Protein AF-G5EJL0-F1 (afdb_monomer_lite)

Radius of gyration: 14.95 Å; chains: 1; bounding box: 37×36×38 Å

Sequence (95 aa):
LWPSNYSNPTKPSNCNGSKFEANKLSPEMRTKLKKSWPDVESGNDTKFWAGEWNKHGKCSEQTLNQMQYFERSFAMWKSYNITEILKNASIVPHP

pLDDT: mean 96.54, std 3.16, range [76.56, 98.69]

Organism: NCBI:txid166019

Foldseek 3Di:
DADDPVPDPQPDWQDDADADDPVVEDPVLVVLCCVQPADPPPRPRSVVLRRCCRTGVRVCCVPAPSHRSSVVSSVVSVVDPPQVVCVVVVRHDDD

Structure (mmCIF, N/CA/C/O backbone):
data_AF-G5EJL0-F1
#
_entry.id   AF-G5EJL0-F1
#
loop_
_atom_site.group_PDB
_atom_site.id
_atom_site.type_symbol
_atom_site.label_atom_id
_atom_site.label_alt_id
_atom_site.label_comp_id
_atom_site.label_asym_id
_atom_site.label_entity_id
_atom_site.label_seq_id
_atom_site.pdbx_PDB_ins_code
_atom_site.Cartn_x
_atom_site.Cartn_y
_atom_site.Cartn_z
_atom_site.occupancy
_atom_site.B_iso_or_equiv
_atom_site.auth_seq_id
_atom_site.auth_comp_id
_atom_site.auth_asym_id
_atom_site.auth_atom_id
_atom_site.pdbx_PDB_model_num
ATOM 1 N N . LEU A 1 1 ? -0.679 3.819 -0.808 1.00 94.81 1 LEU A N 1
ATOM 2 C CA . LEU A 1 1 ? -1.679 4.800 -1.284 1.00 94.81 1 LEU A CA 1
ATOM 3 C C . LEU A 1 1 ? -1.738 5.921 -0.267 1.00 94.81 1 LEU A C 1
ATOM 5 O O . LEU A 1 1 ? -2.111 5.664 0.866 1.00 94.81 1 LEU A O 1
ATOM 9 N N . TRP A 1 2 ? -1.347 7.138 -0.623 1.00 96.56 2 TRP A N 1
ATOM 10 C CA . TRP A 1 2 ? -1.315 8.241 0.338 1.00 96.56 2 TRP A CA 1
ATOM 11 C C . TRP A 1 2 ? -2.353 9.290 -0.059 1.00 96.56 2 TRP A C 1
ATOM 13 O O . TRP A 1 2 ? -2.249 9.839 -1.157 1.00 96.56 2 TRP A O 1
ATOM 23 N N . PRO A 1 3 ? -3.368 9.559 0.783 1.00 95.81 3 PRO A N 1
ATOM 24 C CA . PRO A 1 3 ? -4.242 10.707 0.581 1.00 95.81 3 PRO A CA 1
ATOM 25 C C . PRO A 1 3 ? -3.412 11.993 0.534 1.00 95.81 3 PRO A C 1
ATOM 27 O O . PRO A 1 3 ? -2.423 12.116 1.255 1.00 95.81 3 PRO A O 1
ATOM 30 N N . SER A 1 4 ? -3.816 12.948 -0.301 1.00 94.06 4 SER A N 1
ATOM 31 C CA . SER A 1 4 ? -3.112 14.220 -0.473 1.00 94.06 4 SER A CA 1
ATOM 32 C C . SER A 1 4 ? -4.080 15.389 -0.359 1.00 94.06 4 SER A C 1
ATOM 34 O O . SER A 1 4 ? -5.222 15.296 -0.803 1.00 94.06 4 SER A O 1
ATOM 36 N N . ASN A 1 5 ? -3.611 16.494 0.220 1.00 91.06 5 ASN A N 1
ATOM 37 C CA . ASN A 1 5 ? -4.298 17.784 0.172 1.00 91.06 5 ASN A CA 1
ATOM 38 C C . ASN A 1 5 ? -3.701 18.743 -0.875 1.00 91.06 5 ASN A C 1
ATOM 40 O O . ASN A 1 5 ? -4.003 19.931 -0.825 1.00 91.06 5 ASN A O 1
ATOM 44 N N . TYR A 1 6 ? -2.847 18.246 -1.780 1.00 90.19 6 TYR A N 1
ATOM 45 C CA . TYR A 1 6 ? -2.093 18.978 -2.812 1.00 90.19 6 TYR A CA 1
ATOM 46 C C . TYR A 1 6 ? -1.065 20.002 -2.306 1.00 90.19 6 TYR A C 1
ATOM 48 O O . TYR A 1 6 ? -0.028 20.179 -2.938 1.00 90.19 6 TYR A O 1
ATOM 56 N N . SER A 1 7 ? -1.300 20.644 -1.164 1.00 91.62 7 SER A N 1
ATOM 57 C CA . SER A 1 7 ? -0.456 21.727 -0.651 1.00 91.62 7 SER A CA 1
ATOM 58 C C . SER A 1 7 ? 0.833 21.251 0.020 1.00 91.62 7 SER A C 1
ATOM 60 O O . SER A 1 7 ? 1.789 22.016 0.114 1.00 91.62 7 SER A O 1
ATOM 62 N N . ASN A 1 8 ? 0.877 20.017 0.532 1.00 90.69 8 ASN A N 1
ATOM 63 C CA . ASN A 1 8 ? 2.083 19.460 1.143 1.00 90.69 8 ASN A CA 1
ATOM 64 C C . ASN A 1 8 ? 2.238 17.969 0.788 1.00 90.69 8 ASN A C 1
ATOM 66 O O . ASN A 1 8 ? 1.325 17.185 1.048 1.00 90.69 8 ASN A O 1
ATOM 70 N N . PRO A 1 9 ? 3.405 17.544 0.265 1.00 87.44 9 PRO A N 1
ATOM 71 C CA . PRO A 1 9 ? 3.610 16.182 -0.235 1.00 87.44 9 PRO A CA 1
ATOM 72 C C . PRO A 1 9 ? 3.541 15.102 0.854 1.00 87.44 9 PRO A C 1
ATOM 74 O O . PRO A 1 9 ? 3.353 13.928 0.556 1.00 87.44 9 PRO A O 1
ATOM 77 N N . THR A 1 10 ? 3.683 15.484 2.124 1.00 89.88 10 THR A N 1
ATOM 78 C CA . THR A 1 10 ? 3.637 14.572 3.278 1.00 89.88 10 THR A CA 1
ATOM 79 C C . THR A 1 10 ? 2.301 14.609 4.023 1.00 89.88 10 THR A C 1
ATOM 81 O O . THR A 1 10 ? 2.163 13.974 5.080 1.00 89.88 10 THR A O 1
ATOM 84 N N . LYS A 1 11 ? 1.320 15.374 3.520 1.00 93.19 11 LYS A N 1
ATOM 85 C CA . LYS A 1 11 ? 0.030 15.585 4.177 1.00 93.19 11 LYS A CA 1
ATOM 86 C C . LYS A 1 11 ? 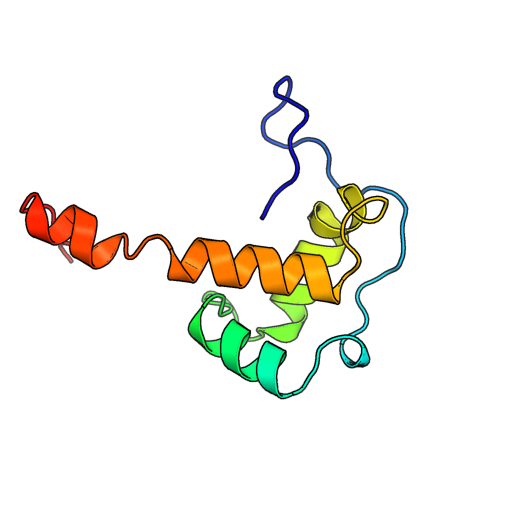-1.168 15.251 3.275 1.00 93.19 11 LYS A C 1
ATOM 88 O O . LYS A 1 11 ? -1.129 15.503 2.072 1.00 93.19 11 LYS A O 1
ATOM 93 N N . PRO A 1 12 ? -2.270 14.779 3.888 1.00 95.75 12 PRO A N 1
ATOM 94 C CA . PRO A 1 12 ? -2.413 14.454 5.314 1.00 95.75 12 PRO A CA 1
ATOM 95 C C . PRO A 1 12 ? -1.676 13.162 5.734 1.00 95.75 12 PRO A C 1
ATOM 97 O O . PRO A 1 12 ? -1.446 12.254 4.942 1.00 95.75 12 PRO A O 1
ATOM 100 N N . SER A 1 13 ? -1.276 13.098 7.006 1.00 96.62 13 SER A N 1
ATOM 101 C CA . SER A 1 13 ? -0.631 11.933 7.630 1.00 96.62 13 SER A CA 1
ATOM 102 C C . SER A 1 13 ? -0.885 11.922 9.137 1.00 96.62 13 SER A C 1
ATOM 104 O O . SER A 1 13 ? -1.072 12.983 9.736 1.00 96.62 13 SER A O 1
ATOM 106 N N . ASN A 1 14 ? -0.862 10.734 9.747 1.00 97.25 14 ASN A N 1
ATOM 107 C CA . ASN A 1 14 ? -1.126 10.488 11.170 1.00 97.25 14 ASN A CA 1
ATOM 108 C C . ASN A 1 14 ? -2.498 11.000 11.644 1.00 97.25 14 ASN A C 1
ATOM 110 O O . ASN A 1 14 ? -2.628 11.501 12.758 1.00 97.25 14 ASN A O 1
ATOM 114 N N . CYS A 1 15 ? -3.527 10.885 10.804 1.00 97.31 15 CYS A N 1
ATOM 115 C CA . CYS A 1 15 ? -4.881 11.307 11.156 1.00 97.31 15 CYS A CA 1
ATOM 116 C C . CYS A 1 15 ? -5.480 10.458 12.291 1.00 97.31 15 CYS A C 1
ATOM 118 O O . CYS A 1 15 ? -5.120 9.288 12.487 1.00 97.31 15 CYS A O 1
ATOM 120 N N . ASN A 1 16 ? -6.433 11.039 13.021 1.00 97.69 16 ASN A N 1
ATOM 121 C CA . ASN A 1 16 ? -7.266 10.294 13.965 1.00 97.69 16 ASN A CA 1
ATOM 122 C C . ASN A 1 16 ? -8.138 9.280 13.211 1.00 97.69 16 ASN A C 1
ATOM 124 O O . ASN A 1 16 ? -8.543 9.543 12.083 1.00 97.69 16 ASN A O 1
ATOM 128 N N . GLY A 1 17 ? -8.393 8.124 13.826 1.00 96.44 17 GLY A N 1
ATOM 129 C CA . GLY A 1 17 ? -9.136 7.027 13.201 1.00 96.44 17 GLY A CA 1
ATOM 130 C C . GLY A 1 17 ? -8.799 5.658 13.794 1.00 96.44 17 GLY A C 1
ATOM 131 O O . GLY A 1 17 ? -7.924 5.554 14.668 1.00 96.44 17 GLY A O 1
ATOM 132 N N . SER A 1 18 ? -9.457 4.611 13.300 1.00 97.88 18 SER A N 1
ATOM 133 C CA . SER A 1 18 ? -9.292 3.235 13.781 1.00 97.88 18 SER A CA 1
ATOM 134 C C . SER A 1 18 ? -7.899 2.708 13.465 1.00 97.88 18 SER A C 1
ATOM 136 O O . SER A 1 18 ? -7.421 2.798 12.333 1.00 97.88 18 SER A O 1
ATOM 138 N N . LYS A 1 19 ? -7.231 2.113 14.457 1.00 98.25 19 LYS A N 1
ATOM 139 C CA . LYS A 1 19 ? -5.933 1.460 14.235 1.00 98.25 19 LYS A CA 1
ATOM 140 C C . LYS A 1 19 ? -6.071 0.275 13.281 1.00 98.25 19 LYS A C 1
ATOM 142 O O . LYS A 1 19 ? -7.150 -0.288 13.125 1.00 98.25 19 LYS A O 1
ATOM 147 N N . PHE A 1 20 ? -4.952 -0.099 12.667 1.00 98.56 20 PHE A N 1
ATOM 148 C CA . PHE A 1 20 ? -4.891 -1.279 11.815 1.00 98.56 20 PHE A CA 1
ATOM 149 C C . PHE A 1 20 ? -5.313 -2.532 12.583 1.00 98.56 20 PHE A C 1
ATOM 151 O O . PHE A 1 20 ? -4.788 -2.823 13.658 1.00 98.56 20 PHE A O 1
ATOM 158 N N . GLU A 1 21 ? -6.194 -3.307 11.971 1.00 98.44 21 GLU A N 1
ATOM 159 C CA . GLU A 1 21 ? -6.716 -4.559 12.496 1.00 98.44 21 GLU A CA 1
ATOM 160 C C . GLU A 1 21 ? -6.556 -5.649 11.439 1.00 98.44 21 GLU A C 1
ATOM 162 O O . GLU A 1 21 ? -7.262 -5.674 10.431 1.00 98.44 21 GLU A O 1
ATOM 167 N N . ALA A 1 22 ? -5.606 -6.564 11.634 1.00 96.81 22 ALA A N 1
ATOM 168 C CA . ALA A 1 22 ? -5.275 -7.555 10.614 1.00 96.81 22 ALA A CA 1
ATOM 169 C C . ALA A 1 22 ? -6.493 -8.420 10.229 1.00 96.81 22 ALA A C 1
ATOM 171 O O . ALA A 1 22 ? -6.702 -8.724 9.057 1.00 96.81 22 ALA A O 1
ATOM 172 N N . ASN A 1 23 ? -7.314 -8.809 11.205 1.00 96.62 23 ASN A N 1
ATOM 173 C CA . ASN A 1 23 ? -8.551 -9.579 11.022 1.00 96.62 23 ASN A CA 1
ATOM 174 C C . ASN A 1 23 ? -9.586 -8.898 10.106 1.00 96.62 23 ASN A C 1
ATOM 176 O O . ASN A 1 23 ? -10.417 -9.604 9.546 1.00 96.62 23 ASN A O 1
ATOM 180 N N . LYS A 1 24 ? -9.518 -7.575 9.891 1.00 96.81 24 LYS A N 1
ATOM 181 C CA . LYS A 1 24 ? -10.366 -6.874 8.909 1.00 96.81 24 LYS A CA 1
ATOM 182 C C . LYS A 1 24 ? -9.944 -7.110 7.454 1.00 96.81 24 LYS A C 1
ATOM 184 O O . LYS A 1 24 ? -10.687 -6.752 6.548 1.00 96.81 24 LYS A O 1
ATOM 189 N N . LEU A 1 25 ? -8.771 -7.702 7.215 1.00 97.62 25 LEU A N 1
ATOM 190 C CA . LEU A 1 25 ? -8.353 -8.147 5.886 1.00 97.62 25 LEU A CA 1
ATOM 191 C C . LEU A 1 25 ? -8.716 -9.611 5.674 1.00 97.62 25 LEU A C 1
ATOM 193 O O . LEU A 1 25 ? -8.244 -10.485 6.413 1.00 97.62 25 LEU A O 1
ATOM 197 N N . SER A 1 26 ? -9.479 -9.874 4.612 1.00 98.12 26 SER A N 1
ATOM 198 C CA . SER A 1 26 ? -9.795 -11.239 4.202 1.00 98.12 26 SER A CA 1
ATOM 199 C C . SER A 1 26 ? -8.517 -12.025 3.858 1.00 98.12 26 SER A C 1
ATOM 201 O O . SER A 1 26 ? -7.515 -11.434 3.431 1.00 98.12 26 SER A O 1
ATOM 203 N N . PRO A 1 27 ? -8.522 -13.363 4.005 1.00 97.94 27 PRO A N 1
ATOM 204 C CA . PRO A 1 27 ? -7.394 -14.200 3.594 1.00 97.94 27 PRO A CA 1
ATOM 205 C C . PRO A 1 27 ? -6.984 -13.971 2.133 1.00 97.94 27 PRO A C 1
ATOM 207 O O . PRO A 1 27 ? -5.796 -13.871 1.829 1.00 97.94 27 PRO A O 1
ATOM 210 N N . GLU A 1 28 ? -7.960 -13.805 1.238 1.00 98.31 28 GLU A N 1
ATOM 211 C CA . GLU A 1 28 ? -7.718 -13.513 -0.176 1.00 98.31 28 GLU A CA 1
ATOM 212 C C . GLU A 1 28 ? -7.006 -12.167 -0.372 1.00 98.31 28 GLU A C 1
ATOM 214 O O . GLU A 1 28 ? -6.043 -12.074 -1.137 1.00 98.31 28 GLU A O 1
ATOM 219 N N . MET A 1 29 ? -7.432 -11.126 0.353 1.00 98.44 29 MET A N 1
ATOM 220 C CA . MET A 1 29 ? -6.802 -9.810 0.269 1.00 98.44 29 MET A CA 1
ATOM 221 C C . MET A 1 29 ? -5.362 -9.852 0.773 1.00 98.44 29 MET A C 1
ATOM 223 O O . MET A 1 29 ? -4.474 -9.282 0.146 1.00 98.44 29 MET A O 1
ATOM 227 N N . ARG A 1 30 ? -5.083 -10.592 1.849 1.00 98.12 30 ARG A N 1
ATOM 228 C CA . ARG A 1 30 ? -3.707 -10.784 2.333 1.00 98.12 30 ARG A CA 1
ATOM 229 C C . ARG A 1 30 ? -2.829 -11.452 1.278 1.00 98.12 30 ARG A C 1
ATOM 231 O O . ARG A 1 30 ? -1.715 -10.994 1.057 1.00 98.12 30 ARG A O 1
ATOM 238 N N . THR A 1 31 ? -3.323 -12.481 0.591 1.00 98.06 31 THR A N 1
ATOM 239 C CA . THR A 1 31 ? -2.587 -13.134 -0.506 1.00 98.06 31 THR A CA 1
ATOM 240 C C . THR A 1 31 ? -2.309 -12.170 -1.659 1.00 98.06 31 THR A C 1
ATOM 242 O O . THR A 1 31 ? -1.189 -12.128 -2.165 1.00 98.06 31 THR A O 1
ATOM 245 N N . LYS A 1 32 ? -3.294 -11.348 -2.043 1.00 98.44 32 LYS A N 1
ATOM 246 C CA . LYS A 1 32 ? -3.119 -10.290 -3.050 1.00 98.44 32 LYS A CA 1
ATOM 247 C C . LYS A 1 32 ? -2.031 -9.293 -2.628 1.00 98.44 32 LYS A C 1
ATOM 249 O O . LYS A 1 32 ? -1.118 -9.040 -3.410 1.00 98.44 32 LYS A O 1
ATOM 254 N N . LEU A 1 33 ? -2.082 -8.801 -1.387 1.00 98.25 33 LEU A N 1
ATOM 255 C CA . LEU A 1 33 ? -1.119 -7.832 -0.855 1.00 98.25 33 LEU A CA 1
ATOM 256 C C . LEU A 1 33 ? 0.299 -8.389 -0.732 1.00 98.25 33 LEU A C 1
ATOM 258 O O . LEU A 1 33 ? 1.234 -7.669 -1.055 1.00 98.25 33 LEU A O 1
ATOM 262 N N . LYS A 1 34 ? 0.482 -9.659 -0.350 1.00 98.00 34 LYS A N 1
ATOM 263 C CA . LYS A 1 34 ? 1.817 -10.292 -0.318 1.00 98.00 34 LYS A CA 1
ATOM 264 C C . LYS A 1 34 ? 2.544 -10.203 -1.660 1.00 98.00 34 LYS A C 1
ATOM 266 O O . LYS A 1 34 ? 3.761 -10.099 -1.698 1.00 98.00 34 LYS A O 1
ATOM 271 N N . LYS A 1 35 ? 1.800 -10.253 -2.768 1.00 97.12 35 LYS A N 1
ATOM 272 C CA . LYS A 1 35 ? 2.364 -10.114 -4.114 1.00 97.12 35 LYS A CA 1
ATOM 273 C C . LYS A 1 35 ? 2.492 -8.654 -4.541 1.00 97.12 35 LYS A C 1
ATOM 275 O O . LYS A 1 35 ? 3.499 -8.277 -5.126 1.00 97.12 35 LYS A O 1
ATOM 280 N N . SER A 1 36 ? 1.452 -7.856 -4.317 1.00 97.50 36 SER A N 1
ATOM 281 C CA . SER A 1 36 ? 1.377 -6.497 -4.862 1.00 97.50 36 SER A CA 1
ATOM 282 C C . SER A 1 36 ? 2.068 -5.441 -4.010 1.00 97.50 36 SER A C 1
ATOM 284 O O . SER A 1 36 ? 2.358 -4.356 -4.502 1.00 97.50 36 SER A O 1
ATOM 286 N N . TRP A 1 37 ? 2.238 -5.702 -2.717 1.00 97.94 37 TRP A N 1
ATOM 287 C CA . TRP A 1 37 ? 2.721 -4.726 -1.750 1.00 97.94 37 TRP A CA 1
ATOM 288 C C . TRP A 1 37 ? 3.513 -5.384 -0.598 1.00 97.94 37 TRP A C 1
ATOM 290 O O . TRP A 1 37 ? 3.125 -5.243 0.565 1.00 97.94 37 TRP A O 1
ATOM 300 N N . PRO A 1 38 ? 4.590 -6.135 -0.906 1.00 98.19 38 PRO A N 1
ATOM 301 C CA . PRO A 1 38 ? 5.436 -6.760 0.108 1.00 98.19 38 PRO A CA 1
ATOM 302 C C . PRO A 1 38 ? 6.272 -5.727 0.877 1.00 98.19 38 PRO A C 1
ATOM 304 O O . PRO A 1 38 ? 6.574 -4.647 0.362 1.00 98.19 38 PRO A O 1
ATOM 307 N N . ASP A 1 39 ? 6.690 -6.088 2.086 1.00 98.31 39 ASP A N 1
ATOM 308 C CA . ASP A 1 39 ? 7.795 -5.424 2.773 1.00 98.31 39 ASP A CA 1
ATOM 309 C C . ASP A 1 39 ? 9.129 -5.906 2.189 1.00 98.31 39 ASP A C 1
ATOM 311 O O . ASP A 1 39 ? 9.513 -7.066 2.346 1.00 98.31 39 ASP A O 1
ATOM 315 N N . VAL A 1 40 ? 9.840 -4.999 1.524 1.00 97.12 40 VAL A N 1
ATOM 316 C CA . VAL A 1 40 ? 11.122 -5.284 0.863 1.00 97.12 40 VAL A CA 1
ATOM 317 C C . VAL A 1 40 ? 12.342 -5.000 1.743 1.00 97.12 40 VAL A C 1
ATOM 319 O O . VAL A 1 40 ? 13.456 -5.309 1.332 1.00 97.12 40 VAL A O 1
ATOM 322 N N . GLU A 1 41 ? 12.156 -4.425 2.934 1.00 97.12 41 GLU A N 1
ATOM 323 C CA . GLU A 1 41 ? 13.255 -4.094 3.848 1.00 97.12 41 GLU A CA 1
ATOM 324 C C . GLU A 1 41 ? 13.426 -5.156 4.933 1.00 97.12 41 GLU A C 1
ATOM 326 O O . GLU A 1 41 ? 14.521 -5.686 5.117 1.00 97.12 41 GLU A O 1
ATOM 331 N N . SER A 1 42 ? 12.349 -5.474 5.662 1.00 96.56 42 SER A N 1
ATOM 332 C CA . SER A 1 42 ? 12.410 -6.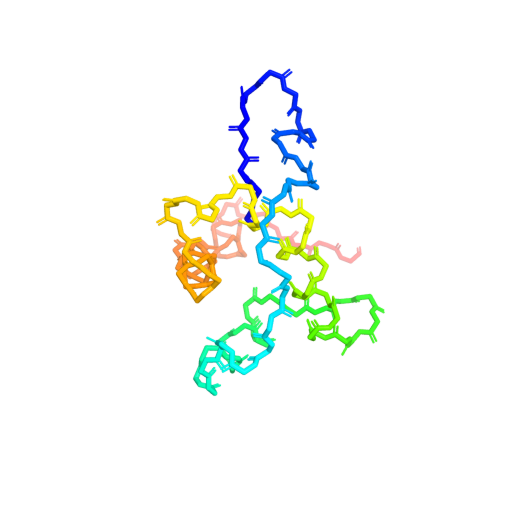392 6.810 1.00 96.56 42 SER A CA 1
ATOM 333 C C . SER A 1 42 ? 11.702 -7.728 6.586 1.00 96.56 42 SER A C 1
ATOM 335 O O . SER A 1 42 ? 11.825 -8.635 7.410 1.00 96.56 42 SER A O 1
ATOM 337 N N . GLY A 1 43 ? 10.959 -7.862 5.482 1.00 96.38 43 GLY A N 1
ATOM 338 C CA . GLY A 1 43 ? 10.154 -9.043 5.164 1.00 96.38 43 GLY A CA 1
ATOM 339 C C . GLY A 1 43 ? 8.915 -9.221 6.050 1.00 96.38 43 GLY A C 1
ATOM 340 O O . GLY A 1 43 ? 8.288 -10.281 6.027 1.00 96.38 43 GLY A O 1
ATOM 341 N N . ASN A 1 44 ? 8.541 -8.217 6.851 1.00 98.00 44 ASN A N 1
ATOM 342 C CA . ASN A 1 44 ? 7.354 -8.253 7.700 1.00 98.00 44 ASN A CA 1
ATOM 343 C C . ASN A 1 44 ? 6.211 -7.442 7.083 1.00 98.00 44 ASN A C 1
ATOM 345 O O . ASN A 1 44 ? 5.877 -6.335 7.518 1.00 98.00 44 ASN A O 1
ATOM 349 N N . ASP A 1 45 ? 5.549 -8.066 6.112 1.00 98.19 45 ASP A N 1
ATOM 350 C CA . ASP A 1 45 ? 4.430 -7.488 5.370 1.00 98.19 45 ASP A CA 1
ATOM 351 C C . ASP A 1 45 ? 3.342 -6.899 6.276 1.00 98.19 45 ASP A C 1
ATOM 353 O O . ASP A 1 45 ? 2.858 -5.793 6.058 1.00 98.19 45 ASP A O 1
ATOM 357 N N . THR A 1 46 ? 2.953 -7.616 7.337 1.00 98.06 46 THR A N 1
ATOM 358 C CA . THR A 1 46 ? 1.853 -7.165 8.204 1.00 98.06 46 THR A CA 1
ATOM 359 C C . THR A 1 46 ? 2.241 -5.927 9.007 1.00 98.06 46 THR A C 1
ATOM 361 O O . THR A 1 46 ? 1.416 -5.027 9.168 1.00 98.06 46 THR A O 1
ATOM 364 N N . LYS A 1 47 ? 3.489 -5.846 9.487 1.00 98.44 47 LYS A N 1
ATOM 365 C CA . LYS A 1 47 ? 4.006 -4.645 10.156 1.00 98.44 47 LYS A CA 1
ATOM 366 C C . LYS A 1 47 ? 4.035 -3.461 9.193 1.00 98.44 47 LYS A C 1
ATOM 368 O O . LYS A 1 47 ? 3.630 -2.364 9.576 1.00 98.44 47 LYS A O 1
ATOM 373 N N . PHE A 1 48 ? 4.461 -3.692 7.957 1.00 98.62 48 PHE A N 1
ATOM 374 C CA . PHE A 1 48 ? 4.494 -2.668 6.923 1.00 98.62 48 PHE A CA 1
ATOM 375 C C . PHE A 1 48 ? 3.088 -2.159 6.564 1.00 98.62 48 PHE A C 1
ATOM 377 O O . PHE A 1 48 ? 2.827 -0.960 6.666 1.00 98.62 48 PHE A O 1
ATOM 384 N N . TRP A 1 49 ? 2.134 -3.050 6.276 1.00 98.69 49 TRP A N 1
ATOM 385 C CA . TRP A 1 49 ? 0.738 -2.675 6.008 1.00 98.69 49 TRP A CA 1
ATOM 386 C C . TRP A 1 49 ? 0.101 -1.926 7.181 1.00 98.69 49 TRP A C 1
ATOM 388 O O . TRP A 1 49 ? -0.628 -0.955 6.973 1.00 98.69 49 TRP A O 1
ATOM 398 N N . ALA A 1 50 ? 0.392 -2.346 8.416 1.00 98.69 50 ALA A N 1
ATOM 399 C CA . ALA A 1 50 ? -0.074 -1.654 9.609 1.00 98.69 50 ALA A CA 1
ATOM 400 C C . ALA A 1 50 ? 0.492 -0.231 9.697 1.00 98.69 50 ALA A C 1
ATOM 402 O O . ALA A 1 50 ? -0.248 0.696 10.027 1.00 98.69 50 ALA A O 1
ATOM 403 N N . GLY A 1 51 ? 1.777 -0.042 9.385 1.00 98.44 51 GLY A N 1
ATOM 404 C CA . GLY A 1 51 ? 2.413 1.273 9.304 1.00 98.44 51 GLY A CA 1
ATOM 405 C C . GLY A 1 51 ? 1.737 2.173 8.272 1.00 98.44 51 GLY A C 1
ATOM 406 O O . GLY A 1 51 ? 1.326 3.286 8.603 1.00 98.44 51 GLY A O 1
ATOM 407 N N . GLU A 1 52 ? 1.529 1.659 7.060 1.00 98.50 52 GLU A N 1
ATOM 408 C CA . GLU A 1 52 ? 0.885 2.393 5.966 1.00 98.50 52 GLU A CA 1
ATOM 409 C C . GLU A 1 52 ? -0.568 2.766 6.284 1.00 98.50 52 GLU A C 1
ATOM 411 O O . GLU A 1 52 ? -0.977 3.910 6.077 1.00 98.50 52 GLU A O 1
ATOM 416 N N . TRP A 1 53 ? -1.361 1.851 6.846 1.00 98.69 53 TRP A N 1
ATOM 417 C CA . TRP A 1 53 ? -2.721 2.177 7.282 1.00 98.69 53 TRP A CA 1
ATOM 418 C C . TRP A 1 53 ? -2.716 3.225 8.399 1.00 98.69 53 TRP A C 1
ATOM 420 O O . TRP A 1 53 ? -3.407 4.241 8.308 1.00 98.69 53 TRP A O 1
ATOM 430 N N . ASN A 1 54 ? -1.912 3.009 9.444 1.00 98.69 54 ASN A N 1
ATOM 43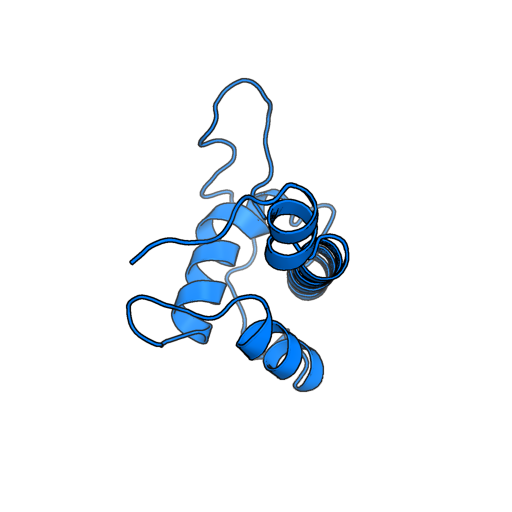1 C CA . ASN A 1 54 ? -1.909 3.878 10.616 1.00 98.69 54 ASN A CA 1
ATOM 432 C C . ASN A 1 54 ? -1.394 5.290 10.303 1.00 98.69 54 ASN A C 1
ATOM 434 O O . ASN A 1 54 ? -1.861 6.255 10.910 1.00 98.69 54 ASN A O 1
ATOM 438 N N . LYS A 1 55 ? -0.445 5.423 9.375 1.00 98.38 55 LYS A N 1
ATOM 439 C CA . LYS A 1 55 ? 0.117 6.716 8.977 1.00 98.38 55 LYS A CA 1
ATOM 440 C C . LYS A 1 55 ? -0.697 7.392 7.875 1.00 98.38 55 LYS A C 1
ATOM 442 O O . LYS A 1 55 ? -0.876 8.606 7.936 1.00 98.38 55 LYS A O 1
ATOM 447 N N . HIS A 1 56 ? -1.198 6.639 6.897 1.00 98.12 56 HIS A N 1
ATOM 448 C CA . HIS A 1 56 ? -1.805 7.195 5.683 1.00 98.12 56 HIS A CA 1
ATOM 449 C C . HIS A 1 56 ? -3.262 6.766 5.485 1.00 98.12 56 HIS A C 1
ATOM 451 O O . HIS A 1 56 ? -4.118 7.622 5.275 1.00 98.12 56 HIS A O 1
ATOM 457 N N . GLY A 1 57 ? -3.572 5.473 5.597 1.00 98.19 57 GLY A N 1
ATOM 458 C CA . GLY A 1 57 ? -4.913 4.944 5.310 1.00 98.19 57 GLY A CA 1
ATOM 459 C C . GLY A 1 57 ? -6.036 5.557 6.154 1.00 98.19 57 GLY A C 1
ATOM 460 O O . GLY A 1 57 ? -7.069 5.947 5.604 1.00 98.19 57 GLY A O 1
ATOM 461 N N . LYS A 1 58 ? -5.803 5.772 7.457 1.00 97.69 58 LYS A N 1
ATOM 462 C CA . LYS A 1 58 ? -6.773 6.433 8.353 1.00 97.69 58 LYS A CA 1
ATOM 463 C C . LYS A 1 58 ? -7.191 7.829 7.886 1.00 97.69 58 LYS A C 1
ATOM 465 O O . LYS A 1 58 ? -8.311 8.253 8.140 1.00 97.69 58 LYS A O 1
ATOM 470 N N . CYS A 1 59 ? -6.329 8.543 7.161 1.00 97.88 59 CYS A N 1
ATOM 471 C CA . CYS A 1 59 ? -6.670 9.859 6.617 1.00 97.88 59 CYS A CA 1
ATOM 472 C C . CYS A 1 59 ? -7.760 9.812 5.533 1.00 97.88 59 CYS A C 1
ATOM 474 O O . CYS A 1 59 ? -8.285 10.855 5.164 1.00 97.88 59 CYS A O 1
ATOM 476 N N . SER A 1 60 ? -8.106 8.622 5.034 1.00 97.62 60 SER A N 1
ATOM 477 C CA . SER A 1 60 ? -9.225 8.391 4.115 1.00 97.62 60 SER A CA 1
ATOM 478 C C . SER A 1 60 ? -10.379 7.599 4.737 1.00 97.62 60 SER A C 1
ATOM 480 O O . SER A 1 60 ? -11.309 7.246 4.020 1.00 97.62 60 SER A O 1
ATOM 482 N N . GLU A 1 61 ? -10.357 7.328 6.049 1.00 97.00 61 GLU A N 1
ATOM 483 C CA . GLU A 1 61 ? -11.300 6.402 6.702 1.00 97.00 61 GLU A CA 1
ATOM 484 C C . GLU A 1 61 ? -12.771 6.828 6.581 1.00 97.00 61 GLU A C 1
ATOM 486 O O . GLU A 1 61 ? -13.659 5.982 6.535 1.00 97.00 61 GLU A O 1
ATOM 491 N N . GLN A 1 62 ? -13.030 8.131 6.442 1.00 96.50 62 GLN A N 1
ATOM 492 C CA . GLN A 1 62 ? -14.376 8.670 6.210 1.00 96.50 62 GLN A CA 1
ATOM 493 C C . GLN A 1 62 ? -14.989 8.233 4.867 1.00 96.50 62 GLN A C 1
ATOM 495 O O . GLN A 1 62 ? -16.194 8.362 4.674 1.00 96.50 62 GLN A O 1
ATOM 500 N N . THR A 1 63 ? -14.178 7.743 3.926 1.00 97.50 63 THR A N 1
ATOM 501 C CA . THR A 1 63 ? -14.609 7.326 2.580 1.00 97.50 63 THR A CA 1
ATOM 502 C C . THR A 1 63 ? -14.226 5.882 2.272 1.00 97.50 63 THR A C 1
ATOM 504 O O . THR A 1 63 ? -14.983 5.177 1.611 1.00 97.50 63 THR A O 1
ATOM 507 N N . LEU A 1 64 ? -13.057 5.437 2.735 1.00 98.00 64 LEU A N 1
ATOM 508 C CA . LEU A 1 64 ? -12.524 4.096 2.524 1.00 98.00 64 LEU A CA 1
ATOM 509 C C . LEU A 1 64 ? -12.201 3.470 3.875 1.00 98.00 64 LEU A C 1
ATOM 511 O O . LEU A 1 64 ? -11.232 3.854 4.532 1.00 98.00 64 LEU A O 1
ATOM 515 N N . ASN A 1 65 ? -12.969 2.456 4.270 1.00 98.06 65 ASN A N 1
ATOM 516 C CA . ASN A 1 65 ? -12.586 1.637 5.415 1.00 98.06 65 ASN A CA 1
ATOM 517 C C . ASN A 1 65 ? -11.282 0.862 5.123 1.00 98.06 65 ASN A C 1
ATOM 519 O O . ASN A 1 65 ? -10.798 0.827 3.988 1.00 98.06 65 ASN A O 1
ATOM 523 N N . GLN A 1 66 ? -10.714 0.206 6.140 1.00 98.50 66 GLN A N 1
ATOM 524 C CA . GLN A 1 66 ? -9.434 -0.495 5.998 1.00 98.50 66 GLN A CA 1
ATOM 525 C C . GLN A 1 66 ? -9.411 -1.478 4.819 1.00 98.50 66 GLN A C 1
ATOM 527 O O . GLN A 1 66 ? -8.471 -1.446 4.029 1.00 98.50 66 GLN A O 1
ATOM 532 N N . MET A 1 67 ? -10.437 -2.318 4.662 1.00 98.50 67 MET A N 1
ATOM 533 C CA . MET A 1 67 ? -10.502 -3.278 3.555 1.00 98.50 67 MET A CA 1
ATOM 534 C C . MET A 1 67 ? -10.512 -2.552 2.202 1.00 98.50 67 MET A C 1
ATOM 536 O O . MET A 1 67 ? -9.674 -2.838 1.348 1.00 98.50 67 MET A O 1
ATOM 540 N N . GLN A 1 68 ? -11.376 -1.547 2.046 1.00 98.62 68 GLN A N 1
ATOM 541 C CA . GLN A 1 68 ? -11.512 -0.768 0.810 1.00 98.62 68 GLN A CA 1
ATOM 542 C C . GLN A 1 68 ? -10.231 -0.006 0.441 1.00 98.62 68 GLN A C 1
ATOM 544 O O . GLN A 1 68 ? -9.885 0.101 -0.735 1.00 98.62 68 GLN A O 1
ATOM 549 N N . TYR A 1 69 ? -9.486 0.500 1.427 1.00 98.69 69 TYR A N 1
ATOM 550 C CA . TYR A 1 69 ? -8.186 1.139 1.206 1.00 98.69 69 TYR A CA 1
ATOM 551 C C . TYR A 1 69 ? -7.176 0.171 0.569 1.00 98.69 69 TYR A C 1
ATOM 553 O O . TYR A 1 69 ? -6.489 0.523 -0.400 1.00 98.69 69 TYR A O 1
ATOM 561 N N . PHE A 1 70 ? -7.099 -1.063 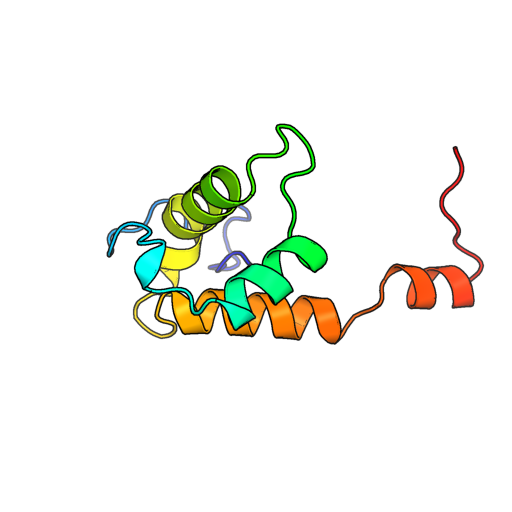1.074 1.00 98.62 70 PHE A N 1
ATOM 562 C CA . PHE A 1 70 ? -6.202 -2.079 0.523 1.00 98.62 70 PHE A CA 1
ATOM 563 C C . PHE A 1 70 ? -6.696 -2.630 -0.820 1.00 98.62 70 PHE A C 1
ATOM 565 O O . PHE A 1 70 ? -5.877 -2.841 -1.714 1.00 98.62 70 PHE A O 1
ATOM 572 N N . GLU A 1 71 ? -8.007 -2.779 -1.016 1.00 98.62 71 GLU A N 1
ATOM 573 C CA . GLU A 1 71 ? -8.595 -3.126 -2.317 1.00 98.62 71 GLU A CA 1
ATOM 574 C C . GLU A 1 71 ? -8.276 -2.070 -3.377 1.00 98.62 71 GLU A C 1
ATOM 576 O O . GLU A 1 71 ? -7.814 -2.405 -4.470 1.00 98.62 71 GLU A O 1
ATOM 581 N N . ARG A 1 72 ? -8.447 -0.783 -3.046 1.00 98.25 72 ARG A N 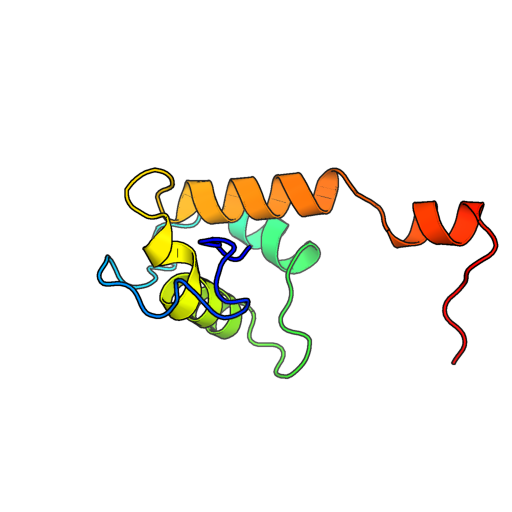1
ATOM 582 C CA . ARG A 1 72 ? -8.121 0.328 -3.947 1.00 98.25 72 ARG A CA 1
ATOM 583 C C . ARG A 1 72 ? -6.639 0.341 -4.299 1.00 98.25 72 ARG A C 1
ATOM 585 O O . ARG A 1 72 ? -6.294 0.519 -5.465 1.00 98.25 72 ARG A O 1
ATOM 592 N N . SER A 1 73 ? -5.779 0.123 -3.309 1.00 97.94 73 SER A N 1
ATOM 593 C CA . SER A 1 73 ? -4.329 0.062 -3.506 1.00 97.94 73 SER A CA 1
ATOM 594 C C . SER A 1 73 ? -3.923 -1.103 -4.413 1.00 97.94 73 SER A C 1
ATOM 596 O O . SER A 1 73 ? -3.134 -0.917 -5.337 1.00 97.94 73 SER A O 1
ATOM 598 N N . PHE A 1 74 ? -4.514 -2.285 -4.215 1.00 98.44 74 PHE A N 1
ATOM 599 C CA . PHE A 1 74 ? -4.302 -3.440 -5.087 1.00 98.44 74 PHE A CA 1
ATOM 600 C C . PHE A 1 74 ? -4.803 -3.189 -6.513 1.00 98.44 74 PHE A C 1
ATOM 602 O O . PHE A 1 74 ? -4.108 -3.514 -7.475 1.00 98.44 74 PHE A O 1
ATOM 609 N N . ALA A 1 75 ? -5.983 -2.580 -6.665 1.00 98.19 75 ALA A N 1
ATOM 610 C CA . ALA A 1 75 ? -6.522 -2.223 -7.973 1.00 98.19 75 ALA A CA 1
ATOM 611 C C . ALA A 1 75 ? -5.578 -1.272 -8.725 1.00 98.19 75 ALA A C 1
ATOM 613 O O . ALA A 1 75 ? -5.306 -1.499 -9.898 1.00 98.19 75 ALA A O 1
ATOM 614 N N . MET A 1 76 ? -5.019 -0.266 -8.043 1.00 96.88 76 MET A N 1
ATOM 615 C CA . MET A 1 76 ? -4.023 0.635 -8.633 1.00 96.88 76 MET A CA 1
ATOM 616 C C . MET A 1 76 ? -2.760 -0.107 -9.072 1.00 96.88 76 MET A C 1
ATOM 618 O O . MET A 1 76 ? -2.325 0.079 -10.202 1.00 96.88 76 MET A O 1
ATOM 622 N N . TRP A 1 77 ? -2.201 -0.978 -8.226 1.00 96.75 77 TRP A N 1
ATOM 623 C CA . TRP A 1 77 ? -1.041 -1.794 -8.601 1.00 96.75 77 TRP A CA 1
ATOM 624 C C . TRP A 1 77 ? -1.324 -2.657 -9.840 1.00 96.75 77 TRP A C 1
ATOM 626 O O . TRP A 1 77 ? -0.509 -2.720 -10.755 1.00 96.75 77 TRP A O 1
ATOM 636 N N . LYS A 1 78 ? -2.509 -3.276 -9.911 1.00 96.19 78 LYS A N 1
ATOM 637 C CA . LYS A 1 78 ? -2.903 -4.132 -11.038 1.00 96.19 78 LYS A CA 1
ATOM 638 C C . LYS A 1 78 ? -3.111 -3.349 -12.341 1.00 96.19 78 LYS A C 1
ATOM 640 O O . LYS A 1 78 ? -2.852 -3.891 -13.410 1.00 96.19 78 LYS A O 1
ATOM 645 N N . SER A 1 79 ? -3.594 -2.108 -12.268 1.00 96.31 79 SER A N 1
ATOM 646 C CA . SER A 1 79 ? -3.863 -1.274 -13.448 1.00 96.31 79 SER A CA 1
ATOM 647 C C . SER A 1 79 ? -2.604 -0.801 -14.176 1.00 96.31 79 SER A C 1
ATOM 649 O O . SER A 1 79 ? -2.695 -0.466 -15.354 1.00 96.31 79 SER A O 1
ATOM 651 N N . TYR A 1 80 ? -1.448 -0.763 -13.507 1.00 91.19 80 TYR A N 1
ATOM 652 C CA . TYR A 1 80 ? -0.225 -0.186 -14.062 1.00 91.19 80 TYR A CA 1
ATOM 653 C C . TYR A 1 80 ? 0.955 -1.151 -13.922 1.00 91.19 80 TYR A C 1
ATOM 655 O O . TYR A 1 80 ? 1.694 -1.118 -12.938 1.00 91.19 80 TYR A O 1
ATOM 663 N N . ASN A 1 81 ? 1.177 -1.984 -14.942 1.00 94.44 81 ASN A N 1
ATOM 664 C CA . ASN A 1 81 ? 2.390 -2.794 -15.041 1.00 94.44 81 ASN A CA 1
ATOM 665 C C . ASN A 1 81 ? 3.575 -1.916 -15.477 1.00 94.44 81 ASN A C 1
ATOM 667 O O . ASN A 1 81 ? 3.947 -1.886 -16.648 1.00 94.44 81 ASN A O 1
ATOM 671 N N . ILE A 1 82 ? 4.147 -1.166 -14.530 1.00 94.69 82 ILE A N 1
ATOM 672 C CA . ILE A 1 82 ? 5.224 -0.197 -14.794 1.00 94.69 82 ILE A CA 1
ATOM 673 C C . ILE A 1 82 ? 6.418 -0.867 -15.486 1.00 94.69 82 ILE A C 1
ATOM 675 O O . ILE A 1 82 ? 6.997 -0.281 -16.394 1.00 94.69 82 ILE A O 1
ATOM 679 N N . THR A 1 83 ? 6.753 -2.106 -15.118 1.00 94.56 83 THR A N 1
ATOM 680 C CA . THR A 1 83 ? 7.835 -2.861 -15.763 1.00 94.56 83 THR A CA 1
ATOM 681 C C . THR A 1 83 ? 7.593 -3.031 -17.260 1.00 94.56 83 THR A C 1
ATOM 683 O O . THR A 1 83 ? 8.498 -2.802 -18.054 1.00 94.56 83 THR A O 1
ATOM 686 N N . GLU A 1 84 ? 6.381 -3.410 -17.658 1.00 96.06 84 GLU A N 1
ATOM 687 C CA . GLU A 1 84 ? 6.024 -3.590 -19.067 1.00 96.06 84 GLU A CA 1
ATOM 688 C C . GLU A 1 84 ? 5.921 -2.255 -19.808 1.00 96.06 84 GLU A C 1
ATOM 690 O O . GLU A 1 84 ? 6.448 -2.129 -20.910 1.00 96.06 84 GLU A O 1
ATOM 695 N N . ILE A 1 85 ? 5.323 -1.240 -19.175 1.00 96.44 85 ILE A N 1
ATOM 696 C CA . ILE A 1 85 ? 5.231 0.118 -19.729 1.00 96.44 85 ILE A CA 1
ATOM 697 C C . ILE A 1 85 ? 6.630 0.660 -20.053 1.00 96.44 85 ILE A C 1
ATOM 699 O O . ILE A 1 85 ? 6.862 1.134 -21.163 1.00 96.44 85 ILE A O 1
ATOM 703 N N . LEU A 1 86 ? 7.574 0.554 -19.114 1.00 97.06 86 LEU A N 1
ATOM 704 C CA . LEU A 1 86 ? 8.946 1.027 -19.306 1.00 97.06 86 LEU A CA 1
ATOM 705 C C . LEU A 1 86 ? 9.712 0.164 -20.313 1.00 97.06 86 LEU A C 1
ATOM 707 O O . LEU A 1 86 ? 10.386 0.705 -21.189 1.00 97.06 86 LEU A O 1
ATOM 711 N N . LYS A 1 87 ? 9.552 -1.163 -20.260 1.00 97.19 87 LYS A N 1
ATOM 712 C CA . LYS A 1 87 ? 10.187 -2.082 -21.212 1.00 97.19 87 LYS A CA 1
ATOM 713 C C . LYS A 1 87 ? 9.761 -1.801 -22.655 1.00 97.19 87 LYS A C 1
ATOM 715 O O . LYS A 1 87 ? 10.609 -1.831 -23.541 1.00 97.19 87 LYS A O 1
ATOM 720 N N . ASN A 1 88 ? 8.487 -1.489 -22.893 1.00 97.31 88 ASN A N 1
ATOM 721 C CA . ASN A 1 88 ? 7.981 -1.123 -24.221 1.00 97.31 88 ASN A CA 1
ATOM 722 C C . ASN A 1 88 ? 8.576 0.196 -24.742 1.00 97.31 88 ASN A C 1
ATOM 724 O O . ASN A 1 88 ? 8.631 0.405 -25.950 1.00 97.31 88 ASN A O 1
ATOM 728 N N . ALA A 1 89 ? 9.056 1.058 -23.844 1.00 97.94 89 ALA A N 1
ATOM 729 C CA 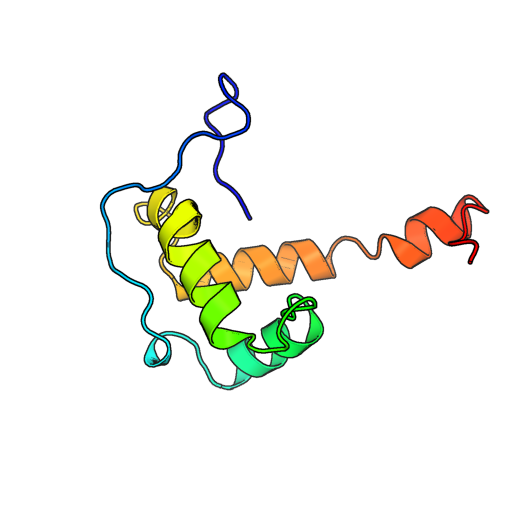. ALA A 1 89 ? 9.815 2.262 -24.169 1.00 97.94 89 ALA A CA 1
ATOM 730 C C . ALA A 1 89 ? 11.341 2.026 -24.203 1.00 97.94 89 ALA A C 1
ATOM 732 O O . ALA A 1 89 ? 12.107 2.987 -24.212 1.00 97.94 89 ALA A O 1
ATOM 733 N N . SER A 1 90 ? 11.796 0.767 -24.194 1.00 97.31 90 SER A N 1
ATOM 734 C CA . SER A 1 90 ? 13.213 0.377 -24.114 1.00 97.31 90 SER A CA 1
ATOM 735 C C . SER A 1 90 ? 13.938 0.875 -22.854 1.00 97.31 90 SER A C 1
ATOM 737 O O . SER A 1 90 ? 15.165 0.949 -22.829 1.00 97.31 90 SER A O 1
ATOM 739 N N . ILE A 1 91 ? 13.197 1.184 -21.787 1.00 97.44 91 ILE A N 1
ATOM 740 C CA . ILE A 1 91 ? 13.738 1.547 -20.476 1.00 97.44 91 ILE A CA 1
ATOM 741 C C . ILE A 1 91 ? 13.710 0.291 -19.608 1.00 97.44 91 ILE A C 1
ATOM 743 O O . ILE A 1 91 ? 12.650 -0.163 -19.175 1.00 97.44 91 ILE A O 1
ATOM 747 N N . VAL A 1 92 ? 14.882 -0.288 -19.359 1.00 96.19 92 VAL A N 1
ATOM 748 C CA . VAL A 1 92 ? 15.031 -1.505 -18.552 1.00 96.19 92 VAL A CA 1
ATOM 749 C C . VAL A 1 92 ? 15.881 -1.229 -17.313 1.00 96.19 92 VAL A C 1
ATOM 751 O O . VAL A 1 92 ? 16.810 -0.424 -17.389 1.00 96.19 92 VAL A O 1
ATOM 754 N N . PRO A 1 93 ? 15.590 -1.875 -16.169 1.00 92.62 93 PRO A N 1
ATOM 755 C CA . PRO A 1 93 ? 16.469 -1.806 -15.009 1.00 92.62 93 PRO A CA 1
ATOM 756 C C . PRO A 1 93 ? 17.871 -2.301 -15.382 1.00 92.62 93 PRO A C 1
ATOM 758 O O . PRO A 1 93 ? 18.005 -3.396 -15.930 1.00 92.62 93 PRO A O 1
ATOM 761 N N . HIS A 1 94 ? 18.894 -1.502 -15.083 1.00 88.38 94 HIS A N 1
ATOM 762 C CA . HIS A 1 94 ? 20.291 -1.903 -15.207 1.00 88.38 94 HIS A CA 1
ATOM 763 C C . HIS A 1 94 ? 20.841 -2.191 -13.799 1.00 88.38 94 HIS A C 1
ATOM 765 O O . HIS A 1 94 ? 20.558 -1.398 -12.897 1.00 88.38 94 HIS A O 1
ATOM 771 N N . PRO A 1 95 ? 21.556 -3.311 -13.590 1.00 76.56 95 PRO A N 1
ATOM 772 C CA . PRO A 1 95 ? 22.264 -3.581 -12.338 1.00 76.56 95 PRO A CA 1
ATOM 773 C C . PRO A 1 95 ? 23.335 -2.535 -12.021 1.00 76.56 95 PRO A C 1
ATOM 775 O O . PRO A 1 95 ? 23.893 -1.955 -12.985 1.00 76.56 95 PRO A O 1
#

InterPro domains:
  IPR001568 Ribonuclease T2-like [PF00445] (1-94)
  IPR001568 Ribonuclease T2-like [PTHR11240] (1-93)
  IPR033130 Ribonuclease T2, His active site 2 [PS00531] (48-59)
  IPR036430 Ribonuclease T2-like superfamily [G3DSA:3.90.730.10] (1-95)
  IPR036430 Ribonuclease T2-like superfamily [SSF55895] (1-94)

Secondary structure (DSSP, 8-state):
-----SS-TT-S-S-SSPPP-GGGS-HHHHHHHHHHS--SSSS-HHHHHHHHHHHTGGGGTTT--HHHHHHHHHHHHHH--HHHHHHHTT-----